Protein AF-A0A3C0ZLV9-F1 (afdb_monomer)

Secondary structure (DSSP, 8-state):
--------SS-EEEEEEE-TT-S--HHHHHHHHHHHHHHHHHH-TT--EEEEEEEEEEEETTEEEEEEEEEEES-HHHHHHHHHHHTTTS-EEEEEEE-GGGSEEEEEEETTEEEEE-TTS-EEE------

Nearest PDB structures (foldseek):
  7nav-assembly1_F  TM=4.480E-01  e=2.310E+00  Escherichia coli K-12
  4al6-assembly1_A  TM=3.159E-01  e=2.181E+00  Pseudomonas aeruginosa UCBPP-PA14
  2xlk-assembly2_A  TM=3.670E-01  e=4.599E+00  Pseudomonas aeruginosa UCBPP-PA14
  2xlj-assembly1_A  TM=3.246E-01  e=2.744E+00  Pseudomonas aeruginosa UCBPP-PA14

Solvent-accessible surface area (backbone atoms only — not comparable to full-atom values): 7361 Å² total; per-residue (Å²): 120,84,79,89,77,55,72,62,98,56,61,24,56,23,34,30,32,59,43,84,66,52,95,72,47,61,69,60,57,46,62,73,39,50,60,59,47,29,51,48,19,54,78,39,38,87,48,62,30,20,32,23,42,40,81,43,82,39,81,51,98,91,42,84,39,40,28,39,33,41,30,37,40,50,62,66,72,58,50,53,49,54,44,61,57,42,54,77,81,40,60,61,46,81,45,68,65,43,59,58,88,82,34,48,65,40,36,40,27,46,79,30,38,23,33,37,38,47,98,85,69,51,59,43,74,52,66,86,71,78,134

Foldseek 3Di:
DADDAQFDPWFAKKKKFFQVQDPDSLVVLLVLCLQVVLVVLQVPQAWWKWWFWDWDFDCPPPHTGTMIIIGIRTDVVVRVSSNVSCVVPTDIDIDDGGGRPPTHTAWTHHRSWIWGADPVRDIDTRDNPDD

Sequence (131 aa):
MQPSLVYPDFPVPTVEVDTGGRIDPLPLIAASLRRPIAIFSRSKPKVVATVFAYLTPSINFGQPTVSAFLAVAGPLPLLHRIHLVLAGEFQVRYGDYLSCREGTPLFHLEAGTACESDQSGQWTTLGEVPQ

Radius of gyration: 13.82 Å; Cα contacts (8 Å, |Δi|>4): 269; chains: 1; bounding box: 30×38×42 Å

Structure (mmCIF, N/CA/C/O backbone):
data_AF-A0A3C0ZLV9-F1
#
_entry.id   AF-A0A3C0ZLV9-F1
#
loop_
_atom_site.group_PDB
_atom_site.id
_atom_site.type_symbol
_atom_site.label_atom_id
_atom_site.label_alt_id
_atom_site.label_comp_id
_atom_site.label_asym_id
_atom_site.label_entity_id
_atom_site.label_seq_id
_atom_site.pdbx_PDB_ins_code
_atom_site.Cartn_x
_atom_site.Cartn_y
_atom_site.Cartn_z
_atom_site.occupancy
_atom_site.B_iso_or_equiv
_atom_site.auth_seq_id
_atom_site.auth_comp_id
_atom_site.auth_asym_id
_atom_site.auth_atom_id
_atom_site.pdbx_PDB_model_num
ATOM 1 N N . MET A 1 1 ? 5.945 3.606 18.377 1.00 63.00 1 MET A N 1
ATOM 2 C CA . MET A 1 1 ? 4.981 2.528 18.695 1.00 63.00 1 MET A CA 1
ATOM 3 C C . MET A 1 1 ? 4.941 1.612 17.487 1.00 63.00 1 MET A C 1
ATOM 5 O O . MET A 1 1 ? 4.854 2.134 16.384 1.00 63.00 1 MET A O 1
ATOM 9 N N . GLN A 1 2 ? 5.084 0.300 17.667 1.00 82.31 2 GLN A N 1
ATOM 10 C CA . GLN A 1 2 ? 5.021 -0.654 16.558 1.00 82.31 2 GLN A CA 1
ATOM 11 C C . GLN A 1 2 ? 3.560 -1.095 16.367 1.00 82.31 2 GLN A C 1
ATOM 13 O O . GLN A 1 2 ? 2.952 -1.517 17.353 1.00 82.31 2 GLN A O 1
ATOM 18 N N . PRO A 1 3 ? 2.970 -0.947 15.168 1.00 88.69 3 PRO A N 1
ATOM 19 C CA . PRO A 1 3 ? 1.579 -1.322 14.927 1.00 88.69 3 PRO A CA 1
ATOM 20 C C . PRO A 1 3 ? 1.369 -2.841 14.957 1.00 88.69 3 PRO A C 1
ATOM 22 O O . PRO A 1 3 ? 2.286 -3.613 14.663 1.00 88.69 3 PRO A O 1
ATOM 25 N N . SER A 1 4 ? 0.140 -3.269 15.262 1.00 92.31 4 SER A N 1
ATOM 26 C CA . SER A 1 4 ? -0.265 -4.675 15.160 1.00 92.31 4 SER A CA 1
ATOM 27 C C . SER A 1 4 ? -0.647 -4.993 13.714 1.00 92.31 4 SER A C 1
ATOM 29 O O . SER A 1 4 ? -1.762 -4.743 13.263 1.00 92.31 4 SER A O 1
ATOM 31 N N . LEU A 1 5 ? 0.319 -5.487 12.942 1.00 94.94 5 LEU A N 1
ATOM 32 C CA . LEU A 1 5 ? 0.132 -5.727 11.512 1.00 94.94 5 LEU A CA 1
ATOM 33 C C . LEU A 1 5 ? -0.871 -6.856 11.232 1.00 94.94 5 LEU A C 1
ATOM 35 O O . LEU A 1 5 ? -0.900 -7.877 11.917 1.00 94.94 5 LEU A O 1
ATOM 39 N N . VAL A 1 6 ? -1.643 -6.694 10.157 1.00 95.69 6 VAL A N 1
ATOM 40 C CA . VAL A 1 6 ? -2.593 -7.698 9.667 1.00 95.69 6 VAL A CA 1
ATOM 41 C C . VAL A 1 6 ? -1.883 -8.681 8.737 1.00 95.69 6 VAL A C 1
ATOM 43 O O . VAL A 1 6 ? -1.404 -8.283 7.676 1.00 95.69 6 VAL A O 1
ATOM 46 N N . TYR A 1 7 ? -1.878 -9.966 9.100 1.00 95.69 7 TYR A N 1
ATOM 47 C CA . TYR A 1 7 ? -1.341 -11.062 8.284 1.00 95.69 7 TYR A CA 1
ATOM 48 C C . TYR A 1 7 ? -2.415 -12.126 8.030 1.00 95.69 7 TYR A C 1
ATOM 50 O O . TYR A 1 7 ? -2.612 -13.007 8.867 1.00 95.69 7 TYR A O 1
ATOM 58 N N . PRO A 1 8 ? -3.132 -12.062 6.899 1.00 93.31 8 PRO A N 1
ATOM 59 C CA . PRO A 1 8 ? -4.062 -13.112 6.507 1.00 93.31 8 PRO A CA 1
ATOM 60 C C . PRO A 1 8 ? -3.316 -14.413 6.185 1.00 93.31 8 PRO A C 1
ATOM 62 O O . PRO A 1 8 ? -2.236 -14.387 5.595 1.00 93.31 8 PRO A O 1
ATOM 65 N N . ASP A 1 9 ? -3.920 -15.556 6.515 1.00 93.25 9 ASP A N 1
ATOM 66 C CA . ASP A 1 9 ? -3.375 -16.882 6.177 1.00 93.25 9 ASP A CA 1
ATOM 67 C C . ASP A 1 9 ? -3.631 -17.298 4.718 1.00 93.25 9 ASP A C 1
ATOM 69 O O . ASP A 1 9 ? -3.221 -18.374 4.287 1.00 93.25 9 ASP A O 1
ATOM 73 N N . PHE A 1 10 ? -4.300 -16.445 3.941 1.00 93.56 10 PHE A N 1
ATOM 74 C CA . PHE A 1 10 ? -4.584 -16.647 2.525 1.00 93.56 10 PHE A CA 1
ATOM 75 C C . PHE A 1 10 ? -3.945 -15.537 1.676 1.00 93.56 10 PHE A C 1
ATOM 77 O O . PHE A 1 10 ? -3.803 -14.407 2.153 1.00 93.56 10 PHE A O 1
ATOM 84 N N . PRO A 1 11 ? -3.584 -15.824 0.410 1.00 95.44 11 PRO A N 1
ATOM 85 C CA . PRO A 1 11 ? -3.106 -14.807 -0.518 1.00 95.44 11 PRO A CA 1
ATOM 86 C C . PRO A 1 11 ? -4.110 -13.659 -0.691 1.00 95.44 11 PRO A C 1
ATOM 88 O O . PRO A 1 11 ? -5.314 -13.892 -0.805 1.00 95.44 11 PRO A O 1
ATOM 91 N N . VAL A 1 12 ? -3.618 -12.421 -0.738 1.00 96.56 12 VAL A N 1
ATOM 92 C CA . VAL A 1 12 ? -4.438 -11.206 -0.879 1.00 96.56 12 VAL A CA 1
ATOM 93 C C . VAL A 1 12 ? -4.216 -10.555 -2.242 1.00 96.56 12 VAL A C 1
ATOM 95 O O . VAL A 1 12 ? -3.133 -10.707 -2.812 1.00 96.56 12 VAL A O 1
ATOM 98 N N . PRO A 1 13 ? -5.204 -9.817 -2.779 1.00 96.75 13 PRO A N 1
ATOM 99 C CA . PRO A 1 13 ? -5.049 -9.155 -4.068 1.00 96.75 13 PRO A CA 1
ATOM 100 C C . PRO A 1 13 ? -3.980 -8.058 -4.019 1.00 96.75 13 PRO A C 1
ATOM 102 O O . PRO A 1 13 ? -3.736 -7.441 -2.972 1.00 96.75 13 PRO A O 1
ATOM 105 N N . THR A 1 14 ?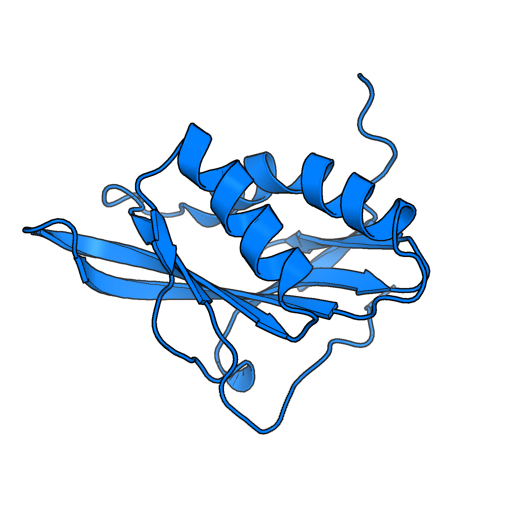 -3.380 -7.789 -5.178 1.00 96.94 14 THR A N 1
ATOM 106 C CA . THR A 1 14 ? -2.293 -6.820 -5.324 1.00 96.94 14 THR A CA 1
ATOM 107 C C . THR A 1 14 ? -2.594 -5.751 -6.370 1.00 96.94 14 THR A C 1
ATOM 109 O O . THR A 1 14 ? -3.380 -5.949 -7.301 1.00 96.94 14 THR A O 1
ATOM 112 N N . VAL A 1 15 ? -1.947 -4.597 -6.218 1.00 96.88 15 VAL A N 1
ATOM 113 C CA . VAL A 1 15 ? -1.721 -3.660 -7.323 1.00 96.88 15 VAL A CA 1
ATOM 114 C C . VAL A 1 15 ? -0.294 -3.851 -7.798 1.00 96.88 15 VAL A C 1
ATOM 116 O O . VAL A 1 15 ? 0.637 -3.710 -7.011 1.00 96.88 15 VAL A O 1
ATOM 119 N N . GLU A 1 16 ? -0.128 -4.157 -9.074 1.00 95.31 16 GLU A N 1
ATOM 120 C CA . GLU A 1 16 ? 1.177 -4.227 -9.707 1.00 95.31 16 GLU A CA 1
ATOM 121 C C . GLU A 1 16 ? 1.524 -2.888 -10.359 1.00 95.31 16 GLU A C 1
ATOM 123 O O . GLU A 1 16 ? 0.695 -2.296 -11.053 1.00 95.31 16 GLU A O 1
ATOM 128 N N . VAL A 1 17 ? 2.759 -2.441 -10.147 1.00 94.19 17 VAL A N 1
ATOM 129 C CA . VAL A 1 17 ? 3.307 -1.168 -10.616 1.00 94.19 17 VAL A CA 1
ATOM 130 C C . VAL A 1 17 ? 4.570 -1.439 -11.429 1.00 94.19 17 VAL A C 1
ATOM 132 O O . VAL A 1 17 ? 5.492 -2.101 -10.941 1.00 94.19 17 VAL A O 1
ATOM 135 N N . ASP A 1 18 ? 4.640 -0.910 -12.652 1.00 91.44 18 ASP A N 1
ATOM 136 C CA . ASP A 1 18 ? 5.901 -0.859 -13.394 1.00 91.44 18 ASP A CA 1
ATOM 137 C C . ASP A 1 18 ? 6.851 0.139 -12.731 1.00 91.44 18 ASP A C 1
ATOM 139 O O . ASP A 1 18 ? 6.537 1.321 -12.572 1.00 91.44 18 ASP A O 1
ATOM 143 N N . THR A 1 19 ? 8.032 -0.333 -12.348 1.00 87.94 19 THR A N 1
ATOM 144 C CA . THR A 1 19 ? 9.036 0.512 -11.698 1.00 87.94 19 THR A CA 1
ATOM 145 C C . THR A 1 19 ? 9.957 1.200 -12.705 1.00 87.94 19 THR A C 1
ATOM 147 O O . THR A 1 19 ? 10.759 2.049 -12.310 1.00 87.94 19 THR A O 1
ATOM 150 N N . GLY A 1 20 ? 9.871 0.849 -13.995 1.00 84.31 20 GLY A N 1
ATOM 151 C CA . GLY A 1 20 ? 10.745 1.372 -15.044 1.00 84.31 20 GLY A CA 1
ATOM 152 C C . GLY A 1 20 ? 12.221 1.018 -14.831 1.00 84.31 20 GLY A C 1
ATOM 153 O O . GLY A 1 20 ? 13.095 1.802 -15.194 1.00 84.31 20 GLY A O 1
ATOM 154 N N . GLY A 1 21 ? 12.506 -0.115 -14.177 1.00 79.62 21 GLY A N 1
ATOM 155 C CA . GLY A 1 21 ? 13.871 -0.571 -13.887 1.00 79.62 21 GLY A CA 1
ATOM 156 C C . GLY A 1 21 ? 14.606 0.227 -12.802 1.00 79.62 21 GLY A C 1
ATOM 157 O O . GLY A 1 21 ? 15.835 0.191 -12.738 1.00 79.62 21 GLY A O 1
ATOM 158 N N . ARG A 1 22 ? 13.888 0.973 -11.952 1.00 81.88 22 ARG A N 1
ATOM 159 C CA . ARG A 1 22 ? 14.492 1.738 -10.848 1.00 81.88 22 ARG A CA 1
ATOM 160 C C . ARG A 1 22 ? 15.065 0.806 -9.775 1.00 81.88 22 ARG A C 1
ATOM 162 O O . ARG A 1 22 ? 14.429 -0.165 -9.385 1.00 81.88 22 ARG A O 1
ATOM 169 N N . ILE A 1 23 ? 16.240 1.167 -9.254 1.00 77.12 23 ILE A N 1
ATOM 170 C CA . ILE A 1 23 ? 16.974 0.390 -8.235 1.00 77.12 23 ILE A CA 1
ATOM 171 C C . ILE A 1 23 ? 16.269 0.421 -6.864 1.00 77.12 23 ILE A C 1
ATOM 173 O O . ILE A 1 23 ? 16.387 -0.534 -6.105 1.00 77.12 23 ILE A O 1
ATOM 177 N N . ASP A 1 24 ? 15.495 1.471 -6.564 1.00 84.31 24 ASP A N 1
ATOM 178 C CA . ASP A 1 24 ? 14.699 1.574 -5.332 1.00 84.31 24 ASP A CA 1
ATOM 179 C C . ASP A 1 24 ? 13.405 2.388 -5.559 1.00 84.31 24 ASP A C 1
ATOM 181 O O . ASP A 1 24 ? 13.379 3.610 -5.385 1.00 84.31 24 ASP A O 1
ATOM 185 N N . PRO A 1 25 ? 12.324 1.751 -6.041 1.00 89.81 25 PRO A N 1
ATOM 186 C CA . PRO A 1 25 ? 11.088 2.447 -6.396 1.00 89.81 25 PRO A CA 1
ATOM 187 C C . PRO A 1 25 ? 10.148 2.678 -5.206 1.00 89.81 25 PRO A C 1
ATOM 189 O O . PRO A 1 25 ? 9.217 3.477 -5.319 1.00 89.81 25 PRO A O 1
ATOM 192 N N . LEU A 1 26 ? 10.359 1.999 -4.071 1.00 92.44 26 LEU A N 1
ATOM 193 C CA . LEU A 1 26 ? 9.414 2.016 -2.951 1.00 92.44 26 LEU A CA 1
ATOM 194 C C . LEU A 1 26 ? 9.247 3.399 -2.308 1.00 92.44 26 LEU A C 1
ATOM 196 O O . LEU A 1 26 ? 8.096 3.770 -2.087 1.00 92.44 26 LEU A O 1
ATOM 200 N N . PRO A 1 27 ? 10.304 4.203 -2.066 1.00 92.44 27 PRO A N 1
ATOM 201 C CA . PRO A 1 27 ? 10.134 5.548 -1.515 1.00 92.44 27 PRO A CA 1
ATOM 202 C C . PRO A 1 27 ? 9.280 6.456 -2.406 1.00 92.44 27 PRO A C 1
ATOM 204 O O . PRO A 1 27 ? 8.480 7.245 -1.906 1.00 92.44 27 PRO A O 1
ATOM 207 N N . LEU A 1 28 ? 9.416 6.323 -3.730 1.00 92.19 28 LEU A N 1
ATOM 208 C CA . LEU A 1 28 ? 8.636 7.095 -4.695 1.00 92.19 28 LEU A CA 1
ATOM 209 C C . LEU A 1 28 ? 7.162 6.664 -4.682 1.00 92.19 28 LEU A C 1
ATOM 211 O O . LEU A 1 28 ? 6.283 7.509 -4.556 1.00 92.19 28 LEU A O 1
ATOM 215 N N . ILE A 1 29 ? 6.896 5.355 -4.739 1.00 94.88 29 ILE A N 1
ATOM 216 C CA . ILE A 1 29 ? 5.534 4.800 -4.655 1.00 94.88 29 ILE A CA 1
ATOM 217 C C . ILE A 1 29 ? 4.872 5.187 -3.324 1.00 94.88 29 ILE A C 1
ATOM 219 O O . ILE A 1 29 ? 3.703 5.576 -3.290 1.00 94.88 29 ILE A O 1
ATOM 223 N N . ALA A 1 30 ? 5.617 5.101 -2.221 1.00 95.06 30 ALA A N 1
ATOM 224 C CA . ALA A 1 30 ? 5.129 5.461 -0.901 1.00 95.06 30 ALA A CA 1
ATOM 225 C C . ALA A 1 30 ? 4.760 6.947 -0.837 1.00 95.06 30 ALA A C 1
ATOM 227 O O . ALA A 1 30 ? 3.659 7.278 -0.395 1.00 95.06 30 ALA A O 1
ATOM 228 N N . ALA A 1 31 ? 5.611 7.837 -1.360 1.00 94.25 31 ALA A N 1
ATOM 229 C CA . ALA A 1 31 ? 5.350 9.275 -1.399 1.00 94.25 31 ALA A CA 1
ATOM 230 C C . ALA A 1 31 ? 4.005 9.616 -2.069 1.00 94.25 31 ALA A C 1
ATOM 232 O O . ALA A 1 31 ? 3.225 10.378 -1.488 1.00 94.25 31 ALA A O 1
ATOM 233 N N . SER A 1 32 ? 3.682 8.994 -3.210 1.00 95.62 32 SER A N 1
ATOM 234 C CA . SER A 1 32 ? 2.402 9.189 -3.915 1.00 95.62 32 SER A CA 1
ATOM 235 C C . SER A 1 32 ? 1.191 8.705 -3.099 1.00 95.62 32 SER A C 1
ATOM 237 O O . SER A 1 32 ? 0.076 9.213 -3.241 1.00 95.62 32 SER A O 1
ATOM 239 N N . LEU A 1 33 ? 1.389 7.746 -2.188 1.00 96.81 33 LEU A N 1
ATOM 240 C CA . LEU A 1 33 ? 0.325 7.124 -1.398 1.00 96.81 33 LEU A CA 1
ATOM 241 C C . LEU A 1 33 ? 0.111 7.739 -0.011 1.00 96.81 33 LEU A C 1
ATOM 243 O O . LEU A 1 33 ? -0.994 7.613 0.523 1.00 96.81 33 LEU A O 1
ATOM 247 N N . ARG A 1 34 ? 1.098 8.441 0.566 1.00 96.19 34 ARG A N 1
ATOM 248 C CA . ARG A 1 34 ? 1.029 8.978 1.943 1.00 96.19 34 ARG A CA 1
ATOM 249 C C . ARG A 1 34 ? -0.246 9.777 2.209 1.00 96.19 34 ARG A C 1
ATOM 251 O O . ARG A 1 34 ? -1.003 9.466 3.130 1.00 96.19 34 ARG A O 1
ATOM 258 N N . ARG A 1 35 ? -0.525 10.796 1.388 1.00 95.19 35 ARG A N 1
ATOM 259 C CA . ARG A 1 35 ? -1.714 11.649 1.569 1.00 95.19 35 ARG A CA 1
ATOM 260 C C . ARG A 1 35 ? -3.022 10.885 1.309 1.00 95.19 35 ARG A C 1
ATOM 262 O O . ARG A 1 35 ? -3.905 10.950 2.169 1.00 95.19 35 ARG A O 1
ATOM 269 N N . PRO A 1 36 ? -3.189 10.149 0.192 1.00 96.06 36 PRO A N 1
ATOM 270 C CA . PRO A 1 36 ? -4.396 9.358 -0.047 1.00 96.06 36 PRO A CA 1
ATOM 271 C C . PRO A 1 36 ? -4.697 8.315 1.034 1.00 96.06 36 PRO A C 1
ATOM 273 O O . PRO A 1 36 ? -5.857 8.184 1.422 1.00 96.06 36 PRO A O 1
ATOM 276 N N . ILE A 1 37 ? -3.682 7.612 1.545 1.00 96.62 37 ILE A N 1
ATOM 277 C CA . ILE A 1 37 ? -3.841 6.612 2.608 1.00 96.62 37 ILE A CA 1
ATOM 278 C C . ILE A 1 37 ? -4.246 7.276 3.927 1.00 96.62 37 ILE A C 1
ATOM 280 O O . ILE A 1 37 ? -5.182 6.812 4.581 1.00 96.62 37 ILE A O 1
ATOM 284 N N . ALA A 1 38 ? -3.614 8.395 4.292 1.00 96.44 38 ALA A N 1
ATOM 285 C CA . ALA A 1 38 ? -3.983 9.139 5.493 1.00 96.44 38 ALA A CA 1
ATOM 286 C C . ALA A 1 38 ? -5.440 9.640 5.433 1.00 96.44 38 ALA A C 1
ATOM 288 O O . ALA A 1 38 ? -6.186 9.518 6.405 1.00 96.44 38 ALA A O 1
ATOM 289 N N . ILE A 1 39 ? -5.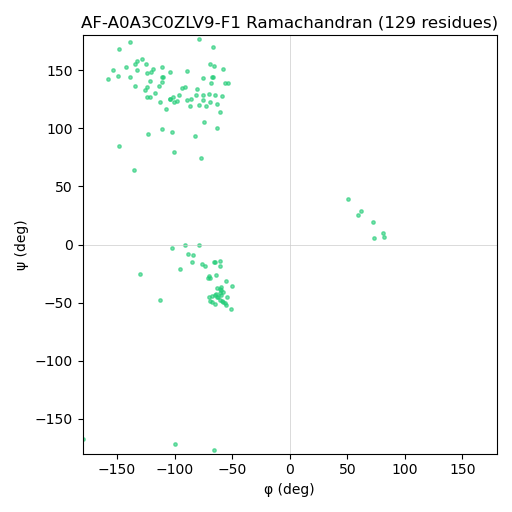881 10.146 4.273 1.00 95.94 39 ILE A N 1
ATOM 290 C CA . ILE A 1 39 ? -7.281 10.544 4.046 1.00 95.94 39 ILE A CA 1
ATOM 291 C C . ILE A 1 39 ? -8.218 9.335 4.142 1.00 95.94 39 ILE A C 1
ATOM 293 O O . ILE A 1 39 ? -9.259 9.419 4.797 1.00 95.94 39 ILE A O 1
ATOM 297 N N . PHE A 1 40 ? -7.859 8.211 3.511 1.00 96.31 40 PHE A N 1
ATOM 298 C CA . PHE A 1 40 ? -8.666 6.995 3.545 1.00 96.31 40 PHE A CA 1
ATOM 299 C C . PHE A 1 40 ? -8.875 6.516 4.984 1.00 96.31 40 PHE A C 1
ATOM 301 O O . PHE A 1 40 ? -10.025 6.314 5.377 1.00 96.31 40 PHE A O 1
ATOM 308 N N . SER A 1 41 ? -7.802 6.425 5.778 1.00 96.19 41 SER A N 1
ATOM 309 C CA . SER A 1 41 ? -7.874 5.982 7.174 1.00 96.19 41 SER A CA 1
ATOM 310 C C . SER A 1 41 ? -8.813 6.863 8.002 1.00 96.19 41 SER A C 1
ATOM 312 O O . SER A 1 41 ? -9.767 6.360 8.596 1.00 96.19 41 SER A O 1
ATOM 314 N N . ARG A 1 42 ? -8.660 8.195 7.928 1.00 95.62 42 ARG A N 1
ATOM 315 C CA . ARG A 1 42 ? -9.549 9.142 8.628 1.00 95.62 42 ARG A CA 1
ATOM 316 C C . ARG A 1 42 ? -11.012 9.019 8.203 1.00 95.62 42 ARG A C 1
ATOM 318 O O . ARG A 1 42 ? -11.908 9.109 9.035 1.00 95.62 42 ARG A O 1
ATOM 325 N N . SER A 1 43 ? -11.268 8.797 6.913 1.00 96.31 43 SER A N 1
ATOM 326 C CA . SER A 1 43 ? -12.632 8.641 6.387 1.00 96.31 43 SER A CA 1
ATOM 327 C C . SER A 1 43 ? -13.281 7.295 6.741 1.00 96.31 43 SER A C 1
ATOM 329 O O . SER A 1 43 ? -14.502 7.148 6.649 1.00 96.31 43 SER A O 1
ATOM 331 N N . LYS A 1 44 ? -12.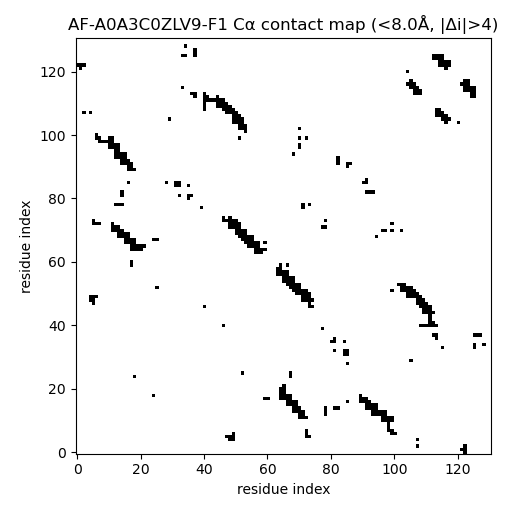475 6.299 7.127 1.00 96.06 44 LYS A N 1
ATOM 332 C CA . LYS A 1 44 ? -12.893 4.928 7.436 1.00 96.06 44 LYS A CA 1
ATOM 333 C C . LYS A 1 44 ? -12.212 4.439 8.726 1.00 96.06 44 LYS A C 1
ATOM 335 O O . LYS A 1 44 ? -11.495 3.442 8.689 1.00 96.06 44 LYS A O 1
ATOM 340 N N . PRO A 1 45 ? -12.484 5.057 9.890 1.00 95.12 45 PRO A N 1
ATOM 341 C CA . PRO A 1 45 ? -11.718 4.816 11.118 1.00 95.12 45 PRO A CA 1
ATOM 342 C C . PRO A 1 45 ? -11.837 3.394 11.686 1.00 95.12 45 PRO A C 1
ATOM 344 O O . PRO A 1 45 ? -11.037 3.000 12.526 1.00 95.12 45 PRO A O 1
ATOM 347 N N . LYS A 1 46 ? -12.830 2.617 11.231 1.00 96.38 46 LYS A N 1
ATOM 348 C CA . LYS A 1 46 ? -13.022 1.206 11.602 1.00 96.38 46 LYS A CA 1
ATOM 349 C C . LYS A 1 46 ? -12.188 0.229 10.766 1.00 96.38 46 LYS A C 1
ATOM 351 O O . LYS A 1 46 ? -12.212 -0.963 11.049 1.00 96.38 46 LYS A O 1
ATOM 356 N N . VAL A 1 47 ? -11.533 0.692 9.700 1.00 95.88 47 VAL A N 1
ATOM 357 C CA . VAL A 1 47 ? -10.691 -0.174 8.871 1.00 95.88 47 VAL A CA 1
ATOM 358 C C . VAL A 1 47 ? -9.389 -0.446 9.608 1.00 95.88 47 VAL A C 1
ATOM 360 O O . VAL A 1 47 ? -8.710 0.486 10.031 1.00 95.88 47 VAL A O 1
ATOM 363 N N . VAL A 1 48 ? -9.052 -1.728 9.703 1.00 97.69 48 VAL A N 1
ATOM 364 C CA . VAL A 1 48 ? -7.722 -2.202 10.070 1.00 97.69 48 VAL A CA 1
ATOM 365 C C . VAL A 1 48 ? -7.138 -2.878 8.837 1.00 97.69 48 VAL A C 1
ATOM 367 O O . VAL A 1 48 ? -7.784 -3.756 8.259 1.00 97.69 48 VAL A O 1
ATOM 370 N N . ALA A 1 49 ? -5.979 -2.419 8.374 1.00 98.00 49 ALA A N 1
ATOM 371 C CA . ALA A 1 49 ? -5.356 -2.950 7.167 1.00 98.00 49 ALA A CA 1
ATOM 372 C C . ALA A 1 49 ? -3.838 -2.776 7.174 1.00 98.00 49 ALA A C 1
ATOM 374 O O . ALA A 1 49 ? -3.326 -1.786 7.694 1.00 98.00 49 ALA A O 1
ATOM 375 N N . THR A 1 50 ? -3.131 -3.688 6.509 1.00 98.25 50 THR A N 1
ATOM 376 C CA . THR A 1 50 ? -1.699 -3.543 6.215 1.00 98.25 50 THR A CA 1
ATOM 377 C C . THR A 1 50 ? -1.462 -3.663 4.711 1.00 98.25 50 THR A C 1
ATOM 379 O O . THR A 1 50 ? -2.024 -4.536 4.050 1.00 98.25 50 THR A O 1
ATOM 382 N N . VAL A 1 51 ? -0.642 -2.768 4.164 1.00 98.00 51 VAL A N 1
ATOM 383 C CA . VAL A 1 51 ? -0.164 -2.821 2.779 1.00 98.00 51 VAL A CA 1
ATOM 384 C C . VAL A 1 51 ? 1.274 -3.315 2.797 1.00 98.00 51 VAL A C 1
ATOM 386 O O . VAL A 1 51 ? 2.116 -2.718 3.468 1.00 98.00 51 VAL A O 1
ATOM 389 N N . PHE A 1 52 ? 1.548 -4.379 2.054 1.00 97.12 52 PHE A N 1
ATOM 390 C CA . PHE A 1 52 ? 2.875 -4.969 1.903 1.00 97.12 52 PHE A CA 1
ATOM 391 C C . PHE A 1 52 ? 3.397 -4.727 0.492 1.00 97.12 52 PHE A C 1
ATOM 393 O O . PHE A 1 52 ? 2.624 -4.760 -0.462 1.00 97.12 52 PHE A O 1
ATOM 400 N N . ALA A 1 53 ? 4.700 -4.512 0.359 1.00 95.50 53 ALA A N 1
ATOM 401 C CA . ALA A 1 53 ? 5.374 -4.333 -0.914 1.00 95.50 53 ALA A CA 1
ATOM 402 C C . ALA A 1 53 ? 6.282 -5.527 -1.238 1.00 95.50 53 ALA A C 1
ATOM 404 O O . ALA A 1 53 ? 7.001 -6.024 -0.370 1.00 95.50 53 ALA A O 1
ATOM 405 N N . TYR A 1 54 ? 6.281 -5.933 -2.506 1.00 92.75 54 TYR A N 1
ATOM 406 C CA . TYR A 1 54 ? 7.183 -6.936 -3.072 1.00 92.75 54 TYR A CA 1
ATOM 407 C C . TYR A 1 54 ? 7.867 -6.328 -4.279 1.00 92.75 54 TYR A C 1
ATOM 409 O O . TYR A 1 54 ? 7.193 -5.761 -5.137 1.00 92.75 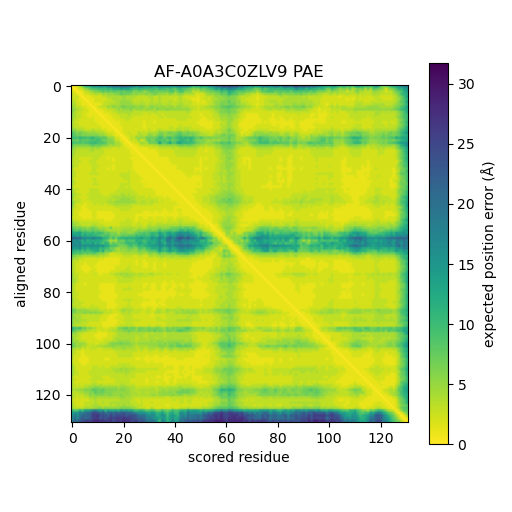54 TYR A O 1
ATOM 417 N N . LEU A 1 55 ? 9.182 -6.478 -4.366 1.00 90.50 55 LEU A N 1
ATOM 418 C CA . LEU A 1 55 ? 9.933 -6.183 -5.577 1.00 90.50 55 LEU A CA 1
ATOM 419 C C . LEU A 1 55 ? 10.350 -7.510 -6.185 1.00 90.50 55 LEU A C 1
ATOM 421 O O . LEU A 1 55 ? 11.091 -8.270 -5.564 1.00 90.50 55 LEU A O 1
ATOM 425 N N . THR A 1 56 ? 9.863 -7.800 -7.383 1.00 85.69 56 THR A N 1
ATOM 426 C CA . THR A 1 56 ? 10.213 -9.035 -8.083 1.00 85.69 56 THR A CA 1
ATOM 427 C C . THR A 1 56 ? 10.445 -8.752 -9.560 1.00 85.69 56 THR A C 1
ATOM 429 O O . THR A 1 56 ? 9.759 -7.898 -10.138 1.00 85.69 56 THR A O 1
ATOM 432 N N . PRO A 1 57 ? 11.400 -9.450 -10.201 1.00 81.88 57 PRO A N 1
ATOM 433 C CA . PRO A 1 57 ? 11.458 -9.503 -11.650 1.00 81.88 57 PRO A CA 1
ATOM 434 C C . PRO A 1 57 ? 10.110 -9.952 -12.208 1.00 81.88 57 PRO A C 1
ATOM 436 O O . PRO A 1 57 ? 9.466 -10.851 -11.661 1.00 81.88 57 PRO A O 1
ATOM 439 N N . SER A 1 58 ? 9.695 -9.317 -13.292 1.00 72.50 58 SER A N 1
ATOM 440 C CA . SER A 1 58 ? 8.413 -9.564 -13.921 1.00 72.50 58 SER A CA 1
ATOM 441 C C . SER A 1 58 ? 8.500 -9.330 -15.425 1.00 72.50 58 SER A C 1
ATOM 443 O O . SER A 1 58 ? 9.228 -8.455 -15.894 1.00 72.50 58 SER A O 1
ATOM 445 N N . ILE A 1 59 ? 7.767 -10.122 -16.206 1.00 69.75 59 ILE A N 1
ATOM 446 C CA . ILE A 1 5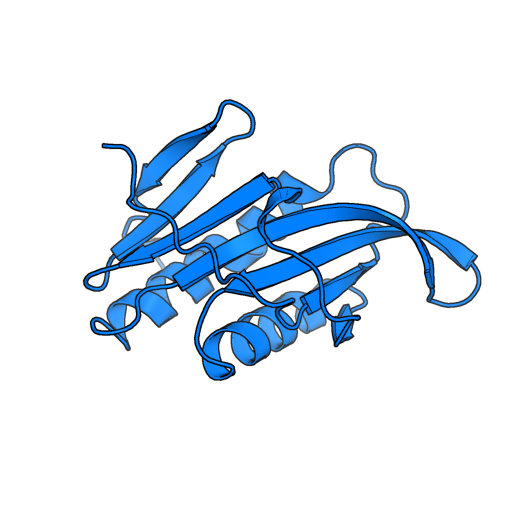9 ? 7.619 -9.904 -17.650 1.00 69.75 59 ILE A CA 1
ATOM 447 C C . ILE A 1 59 ? 6.272 -9.228 -17.847 1.00 69.75 59 ILE A C 1
ATOM 449 O O . ILE A 1 59 ? 5.283 -9.881 -18.171 1.00 69.75 59 ILE A O 1
ATOM 453 N N . ASN A 1 60 ? 6.225 -7.922 -17.605 1.00 66.38 60 ASN A N 1
ATOM 454 C CA . ASN A 1 60 ? 5.007 -7.141 -17.752 1.00 66.38 60 ASN A CA 1
ATOM 455 C C . ASN A 1 60 ? 5.228 -5.924 -18.625 1.00 66.38 60 ASN A C 1
ATOM 457 O O . ASN A 1 60 ? 6.353 -5.518 -18.892 1.00 66.38 60 ASN A O 1
ATOM 461 N N . PHE A 1 61 ? 4.126 -5.403 -19.161 1.00 68.50 61 PHE A N 1
ATOM 462 C CA . PHE A 1 61 ? 4.150 -4.259 -20.078 1.00 68.50 61 PHE A CA 1
ATOM 463 C C . PHE A 1 61 ? 4.989 -4.511 -21.351 1.00 68.50 61 PHE A C 1
ATOM 465 O O . PHE A 1 61 ? 5.454 -3.587 -22.010 1.00 68.50 61 PHE A O 1
ATOM 472 N N . GLY A 1 62 ? 5.143 -5.787 -21.734 1.00 68.62 62 GLY A N 1
ATOM 473 C CA . GLY A 1 62 ? 5.807 -6.207 -22.969 1.00 68.62 62 GLY A CA 1
ATOM 474 C C . GLY A 1 62 ? 7.337 -6.260 -22.914 1.00 68.62 62 GLY A C 1
ATOM 475 O O . GLY A 1 62 ? 7.941 -6.498 -23.957 1.00 68.62 62 GLY A O 1
ATOM 476 N N . GLN A 1 63 ? 7.967 -6.058 -21.749 1.00 69.19 63 GLN A N 1
ATOM 477 C CA . GLN A 1 63 ? 9.424 -6.139 -21.557 1.00 69.19 63 GLN A CA 1
ATOM 478 C C . GLN A 1 63 ? 9.772 -6.775 -20.192 1.00 69.19 63 GLN A C 1
ATOM 480 O O . GLN A 1 63 ? 8.988 -6.667 -19.250 1.00 69.19 63 GLN A O 1
ATOM 485 N N . PRO A 1 64 ? 10.937 -7.430 -20.034 1.00 73.06 64 PRO A N 1
ATOM 486 C CA . PRO A 1 64 ? 11.446 -7.793 -18.713 1.00 73.06 64 PRO A CA 1
ATOM 487 C C . PRO A 1 64 ? 11.729 -6.530 -17.885 1.00 73.06 64 PRO A C 1
ATOM 489 O O . PRO A 1 64 ? 12.532 -5.689 -18.287 1.00 73.06 64 PRO A O 1
ATOM 492 N N . THR A 1 65 ? 11.082 -6.399 -16.730 1.00 76.00 65 THR A N 1
ATOM 493 C CA . THR A 1 65 ? 11.247 -5.275 -15.797 1.00 76.00 65 THR A CA 1
ATOM 494 C C . THR A 1 65 ? 11.266 -5.785 -14.353 1.00 76.00 65 THR A C 1
ATOM 4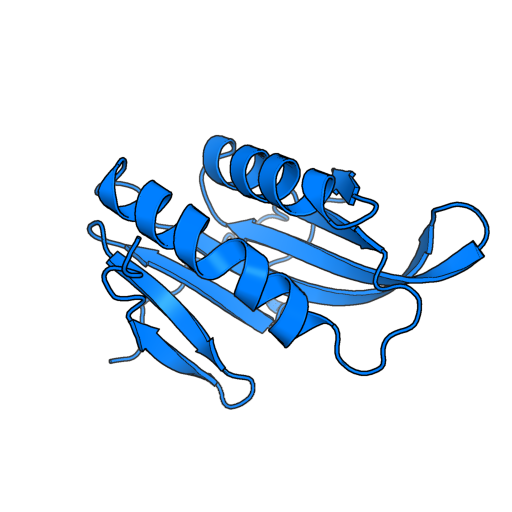96 O O . THR A 1 65 ? 11.071 -6.972 -14.085 1.00 76.00 65 THR A O 1
ATOM 499 N N . VAL A 1 66 ? 11.529 -4.894 -13.402 1.00 84.56 66 VAL A N 1
ATOM 500 C CA . VAL A 1 66 ? 11.230 -5.132 -11.986 1.00 84.56 66 VAL A CA 1
ATOM 501 C C . VAL A 1 66 ? 9.883 -4.486 -11.706 1.00 84.56 66 VAL A C 1
ATOM 503 O O . VAL A 1 66 ? 9.684 -3.310 -12.009 1.00 84.56 66 VAL A O 1
ATOM 506 N N . SER A 1 67 ? 8.962 -5.236 -11.119 1.00 90.81 67 SER A N 1
ATOM 507 C CA . SER A 1 67 ? 7.648 -4.723 -10.742 1.00 90.81 67 SER A CA 1
ATOM 508 C C . SER A 1 67 ? 7.524 -4.652 -9.230 1.00 90.81 67 SER A C 1
ATOM 510 O O . SER A 1 67 ? 8.053 -5.499 -8.503 1.00 90.81 67 SER A O 1
ATOM 512 N N . ALA A 1 68 ? 6.821 -3.622 -8.764 1.00 93.88 68 ALA A N 1
ATOM 513 C CA . ALA A 1 68 ? 6.419 -3.508 -7.375 1.00 93.88 68 ALA A CA 1
ATOM 514 C C . ALA A 1 68 ? 4.977 -4.001 -7.232 1.00 93.88 68 ALA A C 1
ATOM 516 O O . ALA A 1 68 ? 4.075 -3.478 -7.884 1.00 93.88 68 ALA A O 1
ATOM 517 N N . PHE A 1 69 ? 4.752 -4.989 -6.371 1.00 95.12 69 PHE A N 1
ATOM 518 C CA . PHE A 1 69 ? 3.417 -5.473 -6.032 1.00 95.12 69 PHE A CA 1
ATOM 519 C C . PHE A 1 69 ? 3.030 -4.943 -4.659 1.00 95.12 69 PHE A C 1
ATOM 521 O O . PHE A 1 69 ? 3.751 -5.155 -3.687 1.00 95.12 69 PHE A O 1
ATOM 528 N N . LEU A 1 70 ? 1.889 -4.267 -4.574 1.00 97.50 70 LEU A N 1
ATOM 529 C CA . LEU A 1 70 ? 1.307 -3.774 -3.332 1.00 97.50 70 LEU A CA 1
ATOM 530 C C . LEU A 1 70 ? 0.163 -4.694 -2.908 1.00 97.50 70 LEU A C 1
ATOM 532 O O . LEU A 1 70 ? -0.956 -4.563 -3.406 1.00 97.50 70 LEU A O 1
ATOM 536 N N . ALA A 1 71 ? 0.448 -5.631 -2.007 1.00 97.56 71 ALA A N 1
ATOM 537 C CA . ALA A 1 71 ? -0.525 -6.561 -1.446 1.00 97.56 71 ALA A CA 1
ATOM 538 C C . ALA A 1 71 ? -1.315 -5.895 -0.317 1.00 97.56 71 ALA A C 1
ATOM 540 O O . ALA A 1 71 ? -0.730 -5.331 0.608 1.00 97.56 71 ALA A O 1
ATOM 541 N N . VAL A 1 72 ? -2.645 -5.962 -0.377 1.00 97.81 72 VAL A N 1
ATOM 542 C CA . VAL A 1 72 ? -3.517 -5.265 0.579 1.00 97.81 72 VAL A CA 1
ATOM 543 C C . VAL A 1 72 ? -4.224 -6.273 1.475 1.00 97.81 72 VAL A C 1
ATOM 545 O O . VAL A 1 72 ? -5.254 -6.838 1.111 1.00 97.81 72 VAL A O 1
ATOM 548 N N . ALA A 1 73 ? -3.698 -6.454 2.687 1.00 97.62 73 ALA A N 1
ATOM 549 C CA . ALA A 1 73 ? -4.367 -7.174 3.764 1.00 97.62 73 ALA A CA 1
ATOM 550 C C . ALA A 1 73 ? -5.442 -6.277 4.387 1.00 97.62 73 ALA A C 1
ATOM 552 O O . ALA A 1 73 ? -5.257 -5.687 5.451 1.00 97.62 73 ALA A O 1
ATOM 553 N N . GLY A 1 74 ? -6.552 -6.112 3.674 1.00 95.81 74 GLY A N 1
ATOM 554 C CA . GLY A 1 74 ? -7.614 -5.194 4.049 1.00 95.81 74 GLY A CA 1
ATOM 555 C C . GLY A 1 74 ? -8.780 -5.213 3.060 1.00 95.81 74 GLY A C 1
ATOM 556 O O . GLY A 1 74 ? -8.881 -6.100 2.213 1.00 95.81 74 GLY A O 1
ATOM 557 N N . PRO A 1 75 ? -9.694 -4.239 3.158 1.00 96.44 75 PRO A N 1
ATOM 558 C CA . PRO A 1 75 ? -10.892 -4.218 2.331 1.00 96.44 75 PRO A CA 1
ATOM 559 C C . PRO A 1 75 ? -10.572 -3.777 0.888 1.00 96.44 75 PRO A C 1
ATOM 561 O O . PRO A 1 75 ? -9.794 -2.847 0.674 1.00 96.44 75 PRO A O 1
ATOM 564 N N . LEU A 1 76 ? -11.243 -4.374 -0.109 1.00 96.94 76 LEU A N 1
ATOM 565 C CA . LEU A 1 76 ? -11.067 -4.054 -1.542 1.00 96.94 76 LEU A CA 1
ATOM 566 C C . LEU A 1 76 ? -11.136 -2.552 -1.898 1.00 96.94 76 LEU A C 1
ATOM 568 O O . LEU A 1 76 ? -10.369 -2.118 -2.755 1.00 96.94 76 LEU A O 1
ATOM 572 N N . PRO A 1 77 ? -11.970 -1.710 -1.252 1.00 97.44 77 PRO A N 1
ATOM 573 C CA . PRO A 1 77 ? -11.933 -0.265 -1.475 1.00 97.44 77 PRO A CA 1
ATOM 574 C C . PRO A 1 77 ? -10.564 0.393 -1.248 1.00 97.44 77 PRO A C 1
ATOM 576 O O . PRO A 1 77 ? -10.261 1.378 -1.919 1.00 97.44 77 PRO A O 1
ATOM 579 N N . LEU A 1 78 ? -9.733 -0.127 -0.335 1.00 97.81 78 LEU A N 1
ATOM 580 C CA . LEU A 1 78 ? -8.367 0.369 -0.135 1.00 97.81 78 LEU A CA 1
ATOM 581 C C . LEU A 1 78 ? -7.471 -0.005 -1.325 1.00 97.81 78 LEU A C 1
ATOM 583 O O . LEU A 1 78 ? -6.776 0.860 -1.851 1.00 97.81 78 LEU A O 1
ATOM 587 N N . LEU A 1 79 ? -7.552 -1.254 -1.800 1.00 98.19 79 LEU A N 1
ATOM 588 C CA . LEU A 1 79 ? -6.852 -1.723 -3.002 1.00 98.19 79 LEU A CA 1
ATOM 589 C C . LEU A 1 79 ? -7.210 -0.870 -4.228 1.00 98.19 79 LEU A C 1
ATOM 591 O O . LEU A 1 79 ? -6.325 -0.355 -4.907 1.00 98.19 79 LEU A O 1
ATOM 595 N N . HIS A 1 80 ? -8.506 -0.659 -4.477 1.00 97.94 80 HIS A N 1
ATOM 596 C CA . HIS A 1 80 ? -8.972 0.183 -5.582 1.00 97.94 80 HIS A CA 1
ATOM 597 C C . HIS A 1 80 ? -8.483 1.629 -5.447 1.00 97.94 80 HIS A C 1
ATOM 599 O O . HIS A 1 80 ? -8.118 2.254 -6.440 1.00 97.94 80 HIS A O 1
ATOM 605 N N . ARG A 1 81 ? -8.441 2.176 -4.225 1.00 97.50 81 ARG A N 1
ATOM 606 C CA . ARG A 1 81 ? -7.920 3.527 -4.000 1.00 97.50 81 ARG A CA 1
ATOM 607 C C . ARG A 1 81 ? -6.431 3.623 -4.330 1.00 97.50 81 ARG A C 1
ATOM 609 O O . ARG A 1 81 ? -6.039 4.597 -4.964 1.00 97.50 81 ARG A O 1
ATOM 616 N N . ILE A 1 82 ? -5.633 2.636 -3.922 1.00 98.06 82 ILE A N 1
ATOM 617 C CA . ILE A 1 82 ? -4.201 2.556 -4.244 1.00 98.06 82 ILE A CA 1
ATOM 618 C C . ILE A 1 82 ? -4.010 2.491 -5.762 1.00 98.06 82 ILE A C 1
ATOM 620 O O . ILE A 1 82 ? -3.246 3.282 -6.309 1.00 98.06 82 ILE A O 1
ATOM 624 N N . HIS A 1 83 ? -4.762 1.623 -6.445 1.00 98.25 83 HIS A N 1
ATOM 625 C CA . HIS A 1 83 ? -4.724 1.505 -7.902 1.00 98.25 83 HIS A CA 1
ATOM 626 C C . HIS A 1 83 ? -4.995 2.847 -8.595 1.00 98.25 83 HIS A C 1
ATOM 628 O O . HIS A 1 83 ? -4.193 3.288 -9.410 1.00 98.25 83 HIS A O 1
ATOM 634 N N . LEU A 1 84 ? -6.095 3.523 -8.244 1.00 97.62 84 LEU A N 1
ATOM 635 C CA . LEU A 1 84 ? -6.488 4.785 -8.881 1.00 97.62 84 LEU A CA 1
ATOM 636 C C . LEU A 1 84 ? -5.473 5.912 -8.667 1.00 97.62 84 LEU A C 1
ATOM 638 O O . LEU A 1 84 ? -5.272 6.719 -9.568 1.00 97.62 84 LEU A O 1
ATOM 642 N N . VAL A 1 85 ? -4.857 5.983 -7.484 1.00 96.88 85 VAL A N 1
ATOM 643 C CA . VAL A 1 85 ? -3.817 6.983 -7.198 1.00 96.88 85 VAL A CA 1
ATOM 644 C C . VAL A 1 85 ? -2.597 6.730 -8.073 1.00 96.88 85 VAL A C 1
ATOM 646 O O . VAL A 1 85 ? -2.137 7.635 -8.761 1.00 96.88 85 VAL A O 1
ATOM 649 N N . LEU A 1 86 ? -2.097 5.494 -8.084 1.00 96.75 86 LEU A N 1
ATOM 650 C CA . LEU A 1 86 ? -0.874 5.165 -8.809 1.00 96.75 86 LEU A CA 1
ATOM 651 C C . LEU A 1 86 ? -1.066 5.182 -10.326 1.00 96.75 86 LEU A C 1
ATOM 653 O O . LEU A 1 86 ? -0.131 5.525 -11.035 1.00 96.75 86 LEU A O 1
ATOM 657 N N . ALA A 1 87 ? -2.268 4.899 -10.833 1.00 96.00 87 ALA A N 1
ATOM 658 C CA . ALA A 1 87 ? -2.580 5.006 -12.259 1.00 96.00 87 ALA A CA 1
ATOM 659 C C . ALA A 1 87 ? -2.409 6.428 -12.825 1.00 96.00 87 ALA A C 1
ATOM 661 O O . ALA A 1 87 ? -2.301 6.588 -14.038 1.00 96.00 87 ALA A O 1
ATOM 662 N N . GLY A 1 88 ? -2.386 7.459 -11.971 1.00 92.44 88 GLY A N 1
ATOM 663 C CA . GLY A 1 88 ? -2.090 8.832 -12.386 1.00 92.44 88 GLY A CA 1
ATOM 664 C C . GLY A 1 88 ? -0.606 9.102 -12.659 1.00 92.44 88 GLY A C 1
ATOM 665 O O . GLY A 1 88 ? -0.286 10.097 -13.302 1.00 92.44 88 GLY A O 1
ATOM 666 N N . GLU A 1 89 ? 0.291 8.236 -12.181 1.00 91.19 89 GLU A N 1
ATOM 667 C CA . GLU A 1 89 ? 1.743 8.474 -12.171 1.00 91.19 89 GLU A CA 1
ATOM 668 C C . GLU A 1 89 ? 2.559 7.310 -12.761 1.00 91.19 89 GLU A C 1
ATOM 670 O O . GLU A 1 89 ? 3.660 7.520 -13.269 1.00 91.19 89 GLU A O 1
ATOM 675 N N . PHE A 1 90 ? 2.022 6.090 -12.729 1.00 92.31 90 PHE A N 1
ATOM 676 C CA . PHE A 1 90 ? 2.701 4.856 -13.116 1.00 92.31 90 PHE A CA 1
ATOM 677 C C . PHE A 1 90 ? 1.827 4.010 -14.042 1.00 92.31 90 PHE A C 1
ATOM 679 O O . PHE A 1 90 ? 0.596 4.088 -14.019 1.00 92.31 90 PHE A O 1
ATOM 686 N N . GLN A 1 91 ? 2.462 3.121 -14.811 1.00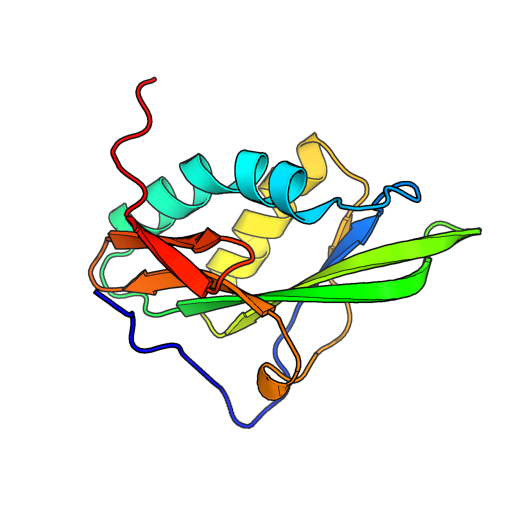 92.44 91 GLN A N 1
ATOM 687 C CA . GLN A 1 91 ? 1.733 2.015 -15.424 1.00 92.44 91 GLN A CA 1
ATOM 688 C C . GLN A 1 91 ? 1.380 1.002 -14.337 1.00 92.44 91 GLN A C 1
ATOM 690 O O . GLN A 1 91 ? 2.262 0.451 -13.678 1.00 92.44 91 GLN A O 1
ATOM 695 N N . VAL A 1 92 ? 0.081 0.777 -14.139 1.00 94.50 92 VAL A N 1
ATOM 696 C CA . VAL A 1 92 ? -0.424 -0.116 -13.096 1.00 94.50 92 VAL A CA 1
ATOM 697 C C . VAL A 1 92 ? -1.503 -1.046 -13.615 1.00 94.50 92 VAL A C 1
ATOM 699 O O . VAL A 1 92 ? -2.235 -0.731 -14.554 1.00 94.50 92 VAL A O 1
ATOM 702 N N . ARG A 1 93 ? -1.650 -2.186 -12.948 1.00 94.62 93 ARG A N 1
ATOM 703 C CA . ARG A 1 93 ? -2.766 -3.116 -13.135 1.00 94.62 93 ARG A CA 1
ATOM 704 C C . ARG A 1 93 ? -3.090 -3.819 -11.822 1.00 94.62 93 ARG A C 1
ATOM 706 O O . ARG A 1 93 ? -2.326 -3.739 -10.863 1.00 94.62 93 ARG A O 1
ATOM 713 N N . TYR A 1 94 ? -4.225 -4.503 -11.764 1.00 95.50 94 TYR A N 1
ATOM 714 C CA . TYR A 1 94 ? -4.432 -5.488 -10.704 1.00 95.50 94 TYR A CA 1
ATOM 715 C C . TYR A 1 94 ? -3.517 -6.684 -10.974 1.00 95.50 94 TYR A C 1
ATOM 717 O O . TYR A 1 94 ? -3.456 -7.156 -12.110 1.00 95.50 94 TYR A O 1
ATOM 725 N N . GLY A 1 95 ? -2.762 -7.095 -9.960 1.00 88.06 95 GLY A N 1
ATOM 726 C CA . GLY A 1 95 ? -1.815 -8.202 -10.052 1.00 88.06 95 GLY A CA 1
ATOM 727 C C . GLY A 1 95 ? -2.379 -9.496 -9.471 1.00 88.06 95 GLY A C 1
ATOM 728 O O . GLY A 1 95 ? -3.555 -9.583 -9.106 1.00 88.06 95 GLY A O 1
ATOM 729 N N . ASP A 1 96 ? -1.507 -10.494 -9.361 1.00 88.31 96 ASP A N 1
ATOM 730 C CA . ASP A 1 96 ? -1.827 -11.781 -8.752 1.00 88.31 96 ASP A CA 1
ATOM 731 C C . ASP A 1 96 ? -2.095 -11.665 -7.247 1.00 88.31 96 ASP A C 1
ATOM 733 O O . ASP A 1 96 ? -1.850 -10.638 -6.605 1.00 88.31 96 ASP A O 1
ATOM 737 N N . TYR A 1 97 ? -2.601 -12.748 -6.666 1.00 93.50 97 TYR A N 1
ATOM 738 C CA . TYR A 1 97 ? -2.794 -12.842 -5.228 1.00 93.50 97 TYR A CA 1
ATOM 739 C C . TYR A 1 97 ? -1.494 -13.319 -4.573 1.00 93.50 97 TYR A C 1
ATOM 741 O O . TYR A 1 97 ? -0.981 -14.377 -4.934 1.00 93.50 97 TYR A O 1
ATOM 749 N N . LEU A 1 98 ? -0.979 -12.570 -3.594 1.00 93.81 98 LEU A N 1
ATOM 750 C CA . LEU A 1 98 ? 0.300 -12.861 -2.934 1.00 93.81 98 LEU A CA 1
ATOM 751 C C . LEU A 1 98 ? 0.141 -13.073 -1.424 1.00 93.81 98 LEU A C 1
ATOM 753 O O . LEU A 1 98 ? -0.724 -12.481 -0.778 1.00 93.81 98 LEU A O 1
ATOM 757 N N . SER A 1 99 ? 0.998 -13.922 -0.854 1.00 93.81 99 SER A N 1
ATOM 758 C CA . SER A 1 99 ? 1.077 -14.160 0.593 1.00 93.81 99 SER A CA 1
ATOM 759 C C . SER A 1 99 ? 1.769 -13.001 1.299 1.00 93.81 99 SER A C 1
ATOM 761 O O . SER A 1 99 ? 2.935 -12.740 1.016 1.00 93.81 99 SER A O 1
ATOM 763 N N . CYS A 1 100 ? 1.116 -12.383 2.291 1.00 92.62 100 CYS A N 1
ATOM 764 C CA . CYS A 1 100 ? 1.655 -11.268 3.088 1.00 92.62 100 CYS A CA 1
ATOM 765 C C . CYS A 1 100 ? 2.935 -11.591 3.885 1.00 92.62 100 CYS A C 1
ATOM 767 O O . CYS A 1 100 ? 3.585 -10.678 4.384 1.00 92.62 100 CYS A O 1
ATOM 769 N N . ARG A 1 101 ? 3.300 -12.873 4.038 1.00 89.06 101 ARG A N 1
ATOM 770 C CA . ARG A 1 101 ? 4.410 -13.310 4.909 1.00 89.06 101 ARG A CA 1
ATOM 771 C C . ARG A 1 101 ? 5.795 -12.911 4.398 1.00 89.06 101 ARG A C 1
ATOM 773 O O . ARG A 1 101 ? 6.701 -12.742 5.204 1.00 89.06 101 ARG A O 1
ATOM 780 N N . GLU A 1 102 ? 5.948 -12.777 3.086 1.00 86.06 102 GLU A N 1
ATOM 781 C CA . GLU A 1 102 ? 7.238 -12.496 2.435 1.00 86.06 102 GLU A CA 1
ATOM 782 C C . GLU A 1 102 ? 7.382 -11.023 2.022 1.00 86.06 102 GLU A C 1
ATOM 784 O O . GLU A 1 102 ? 8.416 -10.623 1.494 1.00 86.06 102 GLU A O 1
ATOM 789 N N . GLY A 1 103 ? 6.342 -10.214 2.239 1.00 90.62 103 GLY A N 1
ATOM 790 C CA . GLY A 1 103 ? 6.311 -8.816 1.829 1.00 90.62 103 GLY A CA 1
ATOM 791 C C . GLY A 1 103 ? 6.866 -7.884 2.890 1.00 90.62 103 GLY A C 1
ATOM 792 O O . GLY A 1 103 ? 6.692 -8.103 4.091 1.00 90.62 103 GLY A O 1
ATOM 793 N N . THR A 1 104 ? 7.459 -6.782 2.444 1.00 93.44 104 THR A N 1
ATOM 794 C CA . THR A 1 104 ? 7.883 -5.702 3.335 1.00 93.44 104 THR A CA 1
ATOM 795 C C . THR A 1 104 ? 6.660 -4.865 3.713 1.00 93.44 104 THR A C 1
ATOM 797 O O . THR A 1 104 ? 6.018 -4.312 2.817 1.00 93.44 104 THR A O 1
ATOM 800 N N . PRO A 1 105 ? 6.295 -4.7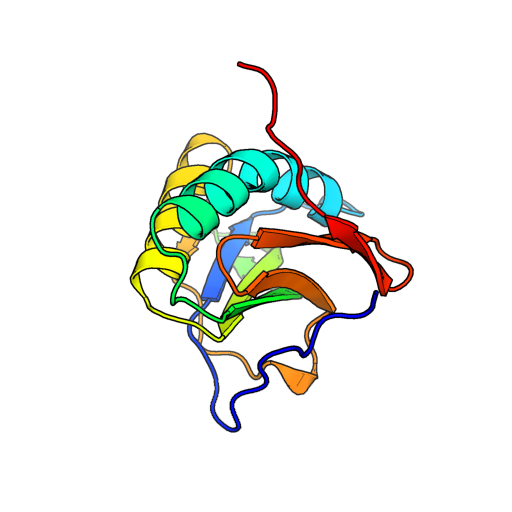39 5.002 1.00 95.38 105 PRO A N 1
ATOM 801 C CA . PRO A 1 105 ? 5.220 -3.843 5.414 1.00 95.38 105 PRO A CA 1
ATOM 802 C C . PRO A 1 105 ? 5.549 -2.407 5.001 1.00 95.38 105 PRO A C 1
ATOM 804 O O . PRO A 1 105 ? 6.627 -1.912 5.314 1.00 95.38 105 PRO A O 1
ATOM 807 N N . LEU A 1 106 ? 4.626 -1.741 4.311 1.00 96.62 106 LEU A N 1
ATOM 808 C CA . LEU A 1 106 ? 4.815 -0.374 3.825 1.00 96.62 106 LEU A CA 1
ATOM 809 C C . LEU A 1 106 ? 3.886 0.608 4.539 1.00 96.62 106 LEU A C 1
ATOM 811 O O . LEU A 1 106 ? 4.329 1.641 5.031 1.00 96.62 106 LEU A O 1
ATOM 815 N N . PHE A 1 107 ? 2.601 0.260 4.647 1.00 97.69 107 PHE A N 1
ATOM 816 C CA . PHE A 1 107 ? 1.611 1.068 5.356 1.00 97.69 107 PHE A CA 1
ATOM 817 C C . PHE A 1 107 ? 0.774 0.222 6.301 1.00 97.69 107 PHE A C 1
ATOM 819 O O . PHE A 1 107 ? 0.476 -0.938 6.018 1.00 97.69 107 PHE A O 1
ATOM 826 N N . HIS A 1 108 ? 0.324 0.838 7.386 1.00 97.94 108 HIS A N 1
ATOM 827 C CA . HIS A 1 108 ? -0.651 0.256 8.294 1.00 97.94 108 HIS A CA 1
ATOM 828 C C . HIS A 1 108 ? -1.720 1.287 8.648 1.00 97.94 108 HIS A C 1
ATOM 830 O O . HIS A 1 108 ? -1.410 2.455 8.881 1.00 97.94 108 HIS A O 1
ATOM 836 N N . LEU A 1 109 ? -2.980 0.865 8.648 1.00 97.62 109 LEU A N 1
ATOM 837 C CA . LEU A 1 109 ? -4.134 1.685 8.986 1.00 97.62 109 LEU A CA 1
ATOM 838 C C . LEU A 1 109 ? -4.850 1.034 10.161 1.00 97.62 109 LEU A C 1
ATOM 840 O O . LEU A 1 109 ? -5.214 -0.135 10.071 1.00 97.62 109 LEU A O 1
ATOM 844 N N . GLU A 1 110 ? -5.091 1.802 11.215 1.00 96.25 110 GLU A N 1
ATOM 845 C CA . GLU A 1 110 ? -5.842 1.364 12.389 1.00 96.25 110 GLU A CA 1
ATOM 846 C C . GLU A 1 110 ? -6.403 2.589 13.117 1.00 96.25 110 GLU A C 1
ATOM 848 O O . GLU A 1 110 ? -5.755 3.636 13.186 1.00 96.25 110 GLU A O 1
ATOM 853 N N . ALA A 1 111 ? -7.626 2.475 13.644 1.00 94.69 111 ALA A N 1
ATOM 854 C CA . ALA A 1 111 ? -8.265 3.502 14.472 1.00 94.69 111 ALA A CA 1
ATOM 855 C C . ALA A 1 111 ? -8.250 4.920 13.852 1.00 94.69 111 ALA A C 1
ATOM 857 O O . ALA A 1 111 ? -8.033 5.919 14.536 1.00 94.69 111 ALA A O 1
ATOM 858 N N . GLY A 1 112 ? -8.453 5.020 12.533 1.00 94.88 112 GLY A N 1
ATOM 859 C CA . GLY A 1 112 ? -8.449 6.297 11.802 1.00 94.88 112 GLY A CA 1
ATOM 860 C C . GLY A 1 112 ? -7.072 6.934 11.607 1.00 94.88 112 GLY A C 1
ATOM 861 O O . GLY A 1 112 ? -6.977 8.037 11.067 1.00 94.88 112 GLY A O 1
ATOM 862 N N . THR A 1 113 ? -6.012 6.238 12.011 1.00 94.81 113 THR A N 1
ATOM 863 C CA . THR A 1 113 ? -4.619 6.639 11.837 1.00 94.81 113 THR A CA 1
ATOM 864 C C . THR A 1 113 ? -3.990 5.828 10.712 1.00 94.81 113 THR A C 1
ATOM 866 O O . THR A 1 113 ? -4.378 4.687 10.455 1.00 94.81 113 THR A O 1
ATOM 869 N N . ALA A 1 114 ? -3.047 6.424 9.992 1.00 96.44 114 ALA A N 1
ATOM 870 C CA . ALA A 1 114 ? -2.200 5.703 9.055 1.00 96.44 114 ALA A CA 1
ATOM 871 C C . ALA A 1 114 ? -0.741 5.879 9.462 1.00 96.44 114 ALA A C 1
ATOM 873 O O . ALA A 1 114 ? -0.335 6.975 9.843 1.00 96.44 114 ALA A O 1
ATOM 874 N N . CYS A 1 115 ? 0.037 4.815 9.345 1.00 96.44 115 CYS A N 1
ATOM 875 C CA . CYS A 1 115 ? 1.467 4.799 9.597 1.00 96.44 115 CYS A CA 1
ATOM 876 C C . CYS A 1 115 ? 2.190 4.282 8.355 1.00 96.44 115 CYS A C 1
ATOM 878 O O . CYS A 1 115 ? 1.665 3.435 7.632 1.00 96.44 115 CYS A O 1
ATOM 880 N N . GLU A 1 116 ? 3.395 4.782 8.133 1.00 96.56 116 GLU A N 1
ATOM 881 C CA . GLU A 1 116 ? 4.325 4.331 7.101 1.00 96.56 116 GLU A CA 1
ATOM 882 C C . GLU A 1 116 ? 5.539 3.705 7.784 1.00 96.56 116 GLU A C 1
ATOM 884 O O . GLU A 1 116 ? 6.023 4.247 8.783 1.00 96.56 116 GLU A O 1
ATOM 889 N N . SER A 1 117 ? 6.000 2.569 7.268 1.00 95.50 117 SER A N 1
ATOM 890 C CA . SER A 1 117 ? 7.278 1.983 7.663 1.00 95.50 117 SER A CA 1
ATOM 891 C C . SER A 1 117 ? 8.373 2.495 6.741 1.00 95.50 117 SER A C 1
ATOM 893 O O . SER A 1 117 ? 8.211 2.480 5.522 1.00 95.50 117 SER A O 1
ATOM 895 N N . ASP A 1 118 ? 9.513 2.875 7.305 1.00 89.56 118 ASP A N 1
ATOM 896 C CA . ASP A 1 118 ? 10.731 3.025 6.516 1.00 89.56 118 ASP A CA 1
ATOM 897 C C . ASP A 1 118 ? 11.393 1.662 6.233 1.00 89.56 118 ASP A C 1
ATOM 899 O O . ASP A 1 118 ? 10.946 0.607 6.700 1.00 89.56 118 ASP A O 1
ATOM 903 N N . GLN A 1 119 ? 12.486 1.685 5.465 1.00 83.12 119 GLN A N 1
ATOM 904 C CA . GLN A 1 119 ? 13.263 0.492 5.105 1.00 83.12 119 GLN A CA 1
ATOM 905 C C . GLN A 1 119 ? 13.952 -0.184 6.306 1.00 83.12 119 GLN A C 1
ATOM 907 O O . GLN A 1 119 ? 14.378 -1.330 6.194 1.00 83.12 119 GLN A O 1
ATOM 912 N N . SER A 1 120 ? 14.059 0.498 7.451 1.00 86.69 120 SER A N 1
ATOM 913 C CA . SER A 1 120 ? 14.598 -0.058 8.698 1.00 86.69 120 SER A CA 1
ATOM 914 C C . SER A 1 120 ? 13.519 -0.678 9.597 1.00 86.69 120 SER A C 1
ATOM 916 O O . SER A 1 120 ? 13.828 -1.201 10.669 1.00 86.69 120 SER A O 1
ATOM 918 N N . GLY A 1 121 ? 12.252 -0.640 9.168 1.00 87.31 121 GLY A N 1
ATOM 919 C CA . GLY A 1 121 ? 11.113 -1.132 9.940 1.00 87.31 121 GLY A CA 1
ATOM 920 C C . GLY A 1 121 ? 10.609 -0.144 10.996 1.00 87.31 121 GLY A C 1
ATOM 921 O O . GLY A 1 121 ? 9.801 -0.527 11.847 1.00 87.31 121 GLY A O 1
ATOM 922 N N . GLN A 1 122 ? 11.086 1.107 10.987 1.00 91.81 122 GLN A N 1
ATOM 923 C CA . GLN A 1 122 ? 10.595 2.143 11.892 1.00 91.81 122 GLN A CA 1
ATOM 924 C C . GLN A 1 122 ? 9.296 2.734 11.359 1.00 91.81 122 GLN A C 1
ATOM 926 O O . GLN A 1 122 ? 9.181 3.094 10.189 1.00 91.81 122 GLN A O 1
ATOM 931 N N . TRP A 1 123 ? 8.317 2.869 12.252 1.00 94.81 123 TRP A N 1
ATOM 932 C CA . TRP A 1 123 ? 6.978 3.331 11.911 1.00 94.81 123 TRP A CA 1
ATOM 933 C C . TRP A 1 123 ? 6.777 4.789 12.290 1.00 94.81 123 TRP A C 1
ATOM 935 O O . TRP A 1 123 ? 6.935 5.168 13.453 1.00 94.81 123 TRP A O 1
ATOM 945 N N . THR A 1 124 ? 6.347 5.584 11.315 1.00 94.44 124 THR A N 1
ATOM 946 C CA . THR A 1 124 ? 5.987 6.989 11.506 1.00 94.44 124 THR A CA 1
ATOM 947 C C . THR A 1 124 ? 4.515 7.199 11.190 1.00 94.44 124 THR A C 1
ATOM 949 O O . THR A 1 124 ? 4.027 6.803 10.130 1.00 94.44 124 THR A O 1
ATOM 952 N N . THR A 1 125 ? 3.796 7.853 12.100 1.00 94.62 125 THR A N 1
ATOM 953 C CA . THR A 1 125 ? 2.412 8.263 11.855 1.00 94.62 125 THR A CA 1
ATOM 954 C C . THR A 1 125 ? 2.363 9.298 10.736 1.00 94.62 125 THR A C 1
ATOM 956 O O . THR A 1 125 ? 3.045 10.323 10.780 1.00 94.62 125 THR A O 1
ATOM 959 N N . LEU A 1 126 ? 1.513 9.059 9.745 1.00 92.25 126 LEU A N 1
ATOM 960 C CA . LEU A 1 126 ? 1.216 10.020 8.697 1.00 92.25 126 LEU A CA 1
ATOM 961 C C . LEU A 1 126 ? 0.321 11.117 9.281 1.00 92.25 126 LEU A C 1
ATOM 963 O O . LEU A 1 126 ? -0.863 10.900 9.544 1.00 92.25 126 LEU A O 1
ATOM 967 N N . GLY A 1 127 ? 0.913 12.289 9.516 1.00 77.50 127 GLY A N 1
ATOM 968 C CA . GLY A 1 127 ? 0.204 13.466 10.010 1.00 77.50 127 GLY A CA 1
ATOM 969 C C . GLY A 1 127 ? -0.820 14.025 9.015 1.00 77.50 127 GLY A C 1
ATOM 970 O O . GLY A 1 127 ? -1.044 13.500 7.918 1.00 77.50 127 GLY A O 1
ATOM 971 N N . GLU A 1 128 ? -1.448 15.137 9.392 1.00 57.31 128 GLU A N 1
ATOM 972 C CA . GLU A 1 128 ? -2.177 15.973 8.442 1.00 57.31 128 GLU A CA 1
ATOM 973 C C . GLU A 1 128 ? -1.175 16.516 7.425 1.00 57.31 128 GLU A C 1
ATOM 975 O O . GLU A 1 128 ? -0.422 17.437 7.718 1.00 57.31 128 GLU A O 1
ATOM 980 N N . VAL A 1 129 ? -1.110 15.900 6.243 1.00 49.78 129 VAL A N 1
ATOM 981 C CA . VAL A 1 129 ? -0.358 16.470 5.123 1.00 49.78 129 VAL A CA 1
ATOM 982 C C . VAL A 1 129 ? -1.007 17.829 4.829 1.00 49.78 129 VAL A C 1
ATOM 984 O O . VAL A 1 129 ? -2.187 17.827 4.454 1.00 49.78 129 VAL A O 1
ATOM 987 N N . PRO A 1 130 ? -0.307 18.965 5.035 1.00 39.75 130 PRO A N 1
ATOM 988 C CA . PRO A 1 130 ? -0.856 20.279 4.727 1.00 39.75 130 PRO A CA 1
ATOM 989 C C . PRO A 1 130 ? -1.249 20.334 3.252 1.00 39.75 130 PRO A C 1
ATOM 991 O O . PRO A 1 130 ? -0.694 19.592 2.434 1.00 39.75 130 PRO A O 1
ATOM 994 N N . GLN A 1 131 ? -2.259 21.152 2.947 1.00 42.22 131 GLN A N 1
ATOM 995 C CA . GLN A 1 131 ? -2.858 21.216 1.617 1.00 42.22 131 GLN A CA 1
ATOM 996 C C . GLN A 1 131 ? -1.845 21.495 0.519 1.00 42.22 131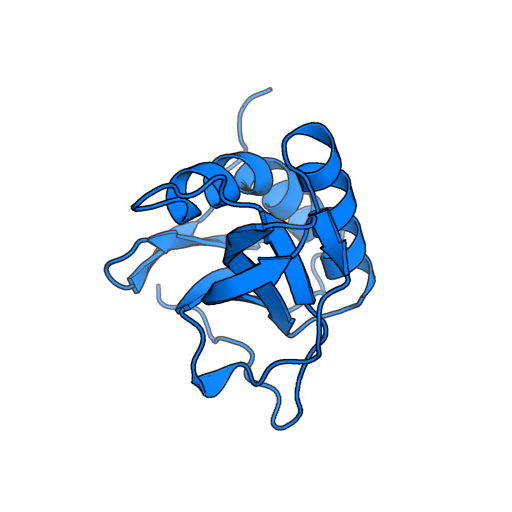 GLN A C 1
ATOM 998 O O . GLN A 1 131 ? -1.008 22.404 0.690 1.00 42.22 131 GLN A O 1
#

Mean predicted aligned error: 4.31 Å

pLDDT: mean 90.45, std 10.81, range [39.75, 98.25]